Protein AF-X1BC36-F1 (afdb_monomer_lite)

pLDDT: mean 92.98, std 6.71, range [59.56, 97.62]

Secondary structure (DSSP, 8-state):
-HHHHHHHHHHHHHHHHTTSTT--EEEEEEE-TTSS-EEEEEEET--TT-----GGGHHHHHHHHHHHHS--

Sequence (72 aa):
MKEKHYQSILNQLVSNISKKKYIYGAVFYISSGNGNIELISASGNMKEDSQYYIASINKLFVSSITLLTIPN

Organism: NCBI:txid412755

Structure (mmCIF, N/CA/C/O backbone):
data_AF-X1BC36-F1
#
_entry.id   AF-X1BC36-F1
#
loop_
_atom_site.group_PDB
_atom_site.id
_atom_site.type_symbol
_atom_site.label_atom_id
_atom_site.label_alt_id
_atom_site.label_comp_id
_atom_site.label_asym_id
_atom_site.label_entity_id
_atom_site.label_seq_id
_atom_site.pdbx_PDB_ins_code
_atom_site.Cartn_x
_atom_site.Cartn_y
_atom_site.Cartn_z
_atom_site.occupancy
_atom_site.B_iso_or_equiv
_atom_site.auth_seq_id
_atom_site.auth_comp_id
_atom_site.auth_asym_id
_atom_site.auth_atom_id
_atom_site.pdbx_PDB_model_num
ATOM 1 N N . MET A 1 1 ? 18.204 -6.800 10.479 1.00 59.56 1 MET A N 1
ATOM 2 C CA . MET A 1 1 ? 17.582 -6.040 11.596 1.00 59.56 1 MET A CA 1
ATOM 3 C C . MET A 1 1 ? 16.769 -4.834 11.114 1.00 59.56 1 MET A C 1
ATOM 5 O O . MET A 1 1 ? 15.687 -4.626 11.643 1.00 59.56 1 MET A O 1
ATOM 9 N N . LYS A 1 2 ? 17.232 -4.082 10.097 1.00 73.44 2 LYS A N 1
ATOM 10 C CA . LYS A 1 2 ? 16.514 -2.917 9.540 1.00 73.44 2 LYS A CA 1
ATOM 11 C C . LYS A 1 2 ? 15.165 -3.258 8.886 1.00 73.44 2 LYS A C 1
ATOM 13 O O . LYS A 1 2 ? 14.186 -2.587 9.169 1.00 73.44 2 LYS A O 1
ATOM 18 N N . GLU A 1 3 ? 15.079 -4.336 8.106 1.00 77.62 3 GLU A N 1
ATOM 19 C CA . GLU A 1 3 ? 13.817 -4.717 7.441 1.00 77.62 3 GLU A CA 1
ATOM 20 C C . GLU A 1 3 ? 12.689 -5.049 8.413 1.00 77.62 3 GLU A C 1
ATOM 22 O O . GLU A 1 3 ? 11.593 -4.530 8.267 1.00 77.62 3 GLU A O 1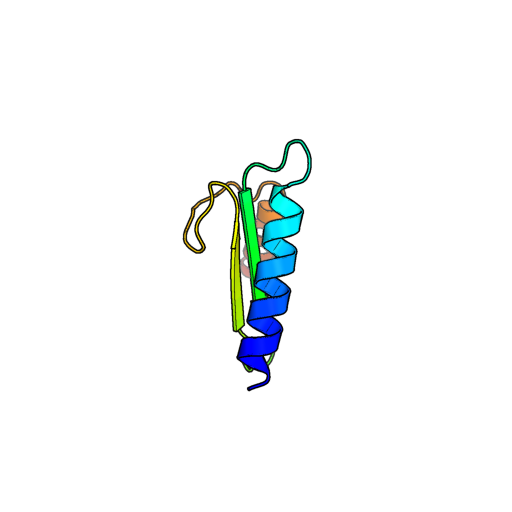
ATOM 27 N N . LYS A 1 4 ? 12.966 -5.817 9.475 1.00 84.62 4 LYS A N 1
ATOM 28 C CA . LYS A 1 4 ? 11.974 -6.090 10.531 1.00 84.62 4 LYS A CA 1
ATOM 29 C C . LYS A 1 4 ? 11.453 -4.805 11.186 1.00 84.62 4 LYS A C 1
ATOM 31 O O . LYS A 1 4 ? 10.288 -4.740 11.568 1.00 84.62 4 LYS A O 1
ATOM 36 N N . HIS A 1 5 ? 12.305 -3.785 11.311 1.00 89.81 5 HIS A N 1
ATOM 37 C CA . HIS A 1 5 ? 11.898 -2.483 11.830 1.00 89.81 5 HIS A CA 1
ATOM 38 C C . HIS A 1 5 ? 10.989 -1.740 10.838 1.00 89.81 5 HIS A C 1
ATOM 40 O O . HIS A 1 5 ? 9.922 -1.281 11.236 1.00 89.81 5 HIS A O 1
ATOM 46 N N . TYR A 1 6 ? 11.346 -1.698 9.550 1.00 92.88 6 TYR A N 1
ATOM 47 C CA . TYR A 1 6 ? 10.502 -1.097 8.511 1.00 92.88 6 TYR A CA 1
ATOM 48 C C . TYR A 1 6 ? 9.171 -1.832 8.324 1.00 92.88 6 TYR A C 1
ATOM 50 O O . TYR A 1 6 ? 8.137 -1.183 8.201 1.00 92.88 6 TYR A O 1
ATOM 58 N N . GLN A 1 7 ? 9.171 -3.163 8.399 1.00 95.69 7 GLN A N 1
ATOM 59 C CA . GLN A 1 7 ? 7.954 -3.971 8.378 1.00 95.69 7 GLN A CA 1
ATOM 60 C C . GLN A 1 7 ? 7.047 -3.640 9.568 1.00 95.69 7 GLN A C 1
ATOM 62 O O . GLN A 1 7 ? 5.841 -3.499 9.404 1.00 95.69 7 GLN A O 1
ATOM 67 N N . SER A 1 8 ? 7.613 -3.476 10.768 1.00 95.88 8 SER A N 1
ATOM 68 C CA . SER A 1 8 ? 6.841 -3.081 11.953 1.00 95.88 8 SER A CA 1
ATOM 69 C C . SER A 1 8 ? 6.203 -1.698 11.781 1.00 95.88 8 SER A C 1
ATOM 71 O O . SER A 1 8 ? 5.017 -1.526 12.068 1.00 95.88 8 SER A O 1
ATOM 73 N N . ILE A 1 9 ? 6.954 -0.733 11.235 1.00 95.81 9 ILE A N 1
ATOM 74 C CA . ILE A 1 9 ? 6.434 0.603 10.907 1.00 95.81 9 ILE A CA 1
ATOM 75 C C . ILE A 1 9 ? 5.298 0.501 9.884 1.00 95.81 9 ILE A C 1
ATOM 77 O O . ILE A 1 9 ? 4.246 1.109 10.079 1.00 95.81 9 ILE A O 1
ATOM 81 N N . LEU A 1 10 ? 5.483 -0.288 8.822 1.00 96.81 10 LEU A N 1
ATOM 82 C CA . LEU A 1 10 ? 4.465 -0.490 7.795 1.00 96.81 10 LEU A CA 1
ATOM 83 C C . LEU A 1 10 ? 3.197 -1.118 8.390 1.00 96.81 10 LEU A C 1
ATOM 85 O O . LEU A 1 10 ? 2.108 -0.585 8.200 1.00 96.81 10 LEU A O 1
ATOM 89 N N . ASN A 1 11 ? 3.335 -2.177 9.188 1.00 97.06 11 ASN A N 1
ATOM 90 C CA . ASN A 1 11 ? 2.212 -2.835 9.858 1.00 97.06 11 ASN A CA 1
ATOM 91 C C . ASN A 1 11 ? 1.430 -1.862 10.752 1.00 97.06 11 ASN A C 1
ATOM 93 O O . ASN A 1 11 ? 0.198 -1.834 10.717 1.00 97.06 11 ASN A O 1
ATOM 97 N N . GLN A 1 12 ? 2.126 -1.026 11.531 1.00 97.19 12 GLN A N 1
ATOM 98 C CA . GLN A 1 12 ? 1.481 -0.000 12.354 1.00 97.19 12 GLN A CA 1
ATOM 99 C C . GLN A 1 12 ? 0.755 1.047 11.501 1.00 97.19 12 GLN A C 1
ATOM 101 O O . GLN A 1 12 ? -0.368 1.436 11.828 1.00 97.19 12 GLN A O 1
ATOM 106 N N . LEU A 1 13 ? 1.365 1.485 10.398 1.00 96.69 13 LEU A N 1
ATOM 107 C CA . LEU A 1 13 ? 0.773 2.453 9.480 1.00 96.69 13 LEU A CA 1
ATOM 108 C C . LEU A 1 13 ? -0.524 1.915 8.860 1.00 96.69 13 LEU A C 1
ATOM 110 O O . LEU A 1 13 ? -1.564 2.570 8.962 1.00 96.69 13 LEU A O 1
ATOM 114 N N . VAL A 1 14 ? -0.487 0.719 8.268 1.00 96.69 14 VAL A N 1
ATOM 115 C CA . VAL A 1 14 ? -1.650 0.112 7.598 1.00 96.69 14 VAL A CA 1
ATOM 116 C C . VAL A 1 14 ? -2.757 -0.204 8.608 1.00 96.69 14 VAL A C 1
ATOM 118 O O . VAL A 1 14 ? -3.929 0.081 8.346 1.00 96.69 14 VAL A O 1
ATOM 121 N N . SER A 1 15 ? -2.395 -0.667 9.811 1.00 96.38 15 SER A N 1
ATOM 122 C CA . SER A 1 15 ? -3.343 -0.872 10.917 1.00 96.38 15 SER A CA 1
ATOM 123 C C . SER A 1 15 ? -4.046 0.417 11.349 1.00 96.38 15 SER A C 1
ATOM 125 O O . SER A 1 15 ? -5.238 0.413 11.657 1.00 96.38 15 SER A O 1
ATOM 127 N N . ASN A 1 16 ? -3.341 1.549 11.364 1.00 96.12 16 ASN A N 1
ATOM 128 C CA . ASN A 1 16 ? -3.941 2.830 11.727 1.00 96.12 16 ASN A CA 1
ATOM 129 C C . ASN A 1 16 ? -4.847 3.389 10.622 1.00 96.12 16 ASN A C 1
ATOM 131 O O . ASN A 1 16 ? -5.846 4.041 10.924 1.00 96.12 16 ASN A O 1
ATOM 135 N N . ILE A 1 17 ? -4.544 3.112 9.352 1.00 94.38 17 ILE A N 1
ATOM 136 C CA . ILE A 1 17 ? -5.370 3.539 8.215 1.00 94.38 17 ILE A CA 1
ATOM 137 C C . ILE A 1 17 ? -6.737 2.849 8.236 1.00 94.38 17 ILE A C 1
ATOM 139 O O . ILE A 1 17 ? -7.749 3.529 8.072 1.00 94.38 17 ILE A O 1
ATOM 143 N N . SER A 1 18 ? -6.795 1.546 8.526 1.00 92.31 18 SER A N 1
ATOM 144 C CA . SER A 1 18 ? -8.065 0.805 8.601 1.00 92.31 18 SER A CA 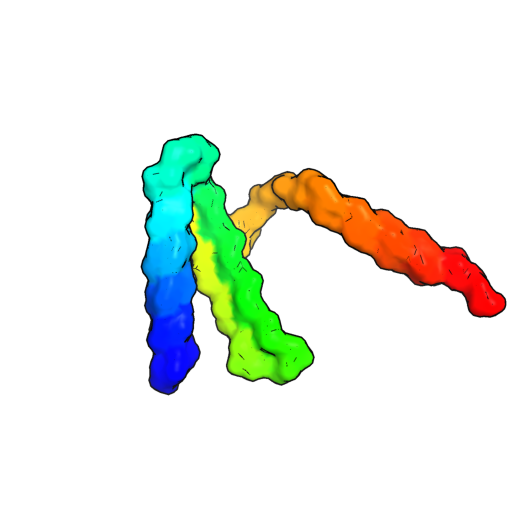1
ATOM 145 C C . SER A 1 18 ? -8.961 1.211 9.780 1.00 92.31 18 SER A C 1
ATOM 147 O O . SER A 1 18 ? -10.097 0.765 9.866 1.00 92.31 18 SER A O 1
ATOM 149 N N . LYS A 1 19 ? -8.474 2.038 10.716 1.00 93.56 19 LY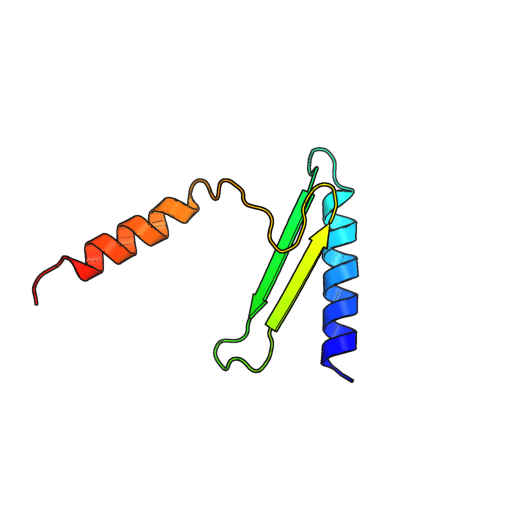S A N 1
ATOM 150 C CA . LYS A 1 19 ? -9.293 2.598 11.809 1.00 93.56 19 LYS A CA 1
ATOM 151 C C . LYS A 1 19 ? -10.050 3.860 11.386 1.00 93.56 19 LYS A C 1
ATOM 153 O O . LYS A 1 19 ? -10.907 4.335 12.129 1.00 93.56 19 LYS A O 1
ATOM 158 N N . LYS A 1 20 ? -9.726 4.446 10.226 1.00 94.81 20 LYS A N 1
ATOM 159 C CA . LYS A 1 20 ? -10.419 5.636 9.719 1.00 94.81 20 LYS A CA 1
ATOM 160 C C . LYS A 1 20 ? -11.825 5.272 9.246 1.00 94.81 20 LYS A C 1
ATOM 162 O O . LYS A 1 20 ? -12.054 4.215 8.662 1.00 94.81 20 LYS A O 1
ATOM 167 N N . LYS A 1 21 ? -12.771 6.192 9.459 1.00 91.19 21 LYS A N 1
ATOM 168 C CA . LYS A 1 21 ? -14.167 6.028 9.036 1.00 91.19 21 LYS A CA 1
ATOM 169 C C . LYS A 1 21 ? -14.230 5.737 7.528 1.00 91.19 21 LYS A C 1
ATOM 171 O O . LYS A 1 21 ? -13.616 6.458 6.747 1.00 91.19 21 LYS A O 1
ATOM 176 N N . TYR A 1 22 ? -14.984 4.702 7.154 1.00 94.62 22 TYR A N 1
ATOM 177 C CA . TYR A 1 22 ? -15.196 4.229 5.775 1.00 94.62 22 TYR A CA 1
ATOM 178 C C . TYR A 1 22 ? -14.002 3.552 5.079 1.00 94.62 22 TYR A C 1
ATOM 180 O O . TYR A 1 22 ? -14.095 3.257 3.889 1.00 94.62 22 TYR A O 1
ATOM 188 N N . ILE A 1 23 ? -12.912 3.248 5.791 1.00 95.19 23 ILE A N 1
ATOM 189 C CA . ILE A 1 23 ? -11.844 2.382 5.274 1.00 95.19 23 ILE A CA 1
ATOM 190 C C . ILE A 1 23 ? -11.989 1.002 5.917 1.00 95.19 23 ILE A C 1
ATOM 192 O O . ILE A 1 23 ? -11.627 0.812 7.072 1.00 95.19 23 ILE A O 1
ATOM 196 N N . TYR A 1 24 ? -12.533 0.040 5.170 1.00 94.44 24 TYR A N 1
ATOM 197 C CA . TYR A 1 24 ? -12.793 -1.321 5.669 1.00 94.44 24 TYR A CA 1
ATOM 198 C C . TYR A 1 24 ? -11.583 -2.250 5.556 1.00 94.44 24 TYR A C 1
ATOM 200 O O . TYR A 1 24 ? -11.461 -3.206 6.321 1.00 94.44 24 TYR A O 1
ATOM 208 N N . GLY A 1 25 ? -10.673 -1.940 4.635 1.00 95.19 25 GLY A N 1
ATOM 209 C CA . GLY A 1 25 ? -9.435 -2.667 4.440 1.00 95.19 25 GLY A CA 1
ATOM 210 C C . GLY A 1 25 ? -8.439 -1.855 3.625 1.00 95.19 25 GLY A C 1
ATOM 211 O O . GLY A 1 25 ? -8.812 -0.920 2.914 1.00 95.19 25 GLY A O 1
ATOM 212 N N . ALA A 1 26 ? -7.164 -2.177 3.794 1.00 95.88 26 ALA A N 1
ATOM 213 C CA . ALA A 1 26 ? -6.067 -1.530 3.093 1.00 95.88 26 ALA A CA 1
ATOM 214 C C . ALA A 1 26 ? -4.932 -2.531 2.889 1.00 95.88 26 ALA A C 1
ATOM 216 O O . ALA A 1 26 ? -4.649 -3.322 3.786 1.00 95.88 26 ALA A O 1
ATOM 217 N N . VAL A 1 27 ? -4.271 -2.452 1.735 1.00 96.81 27 VAL A N 1
ATOM 218 C CA . VAL A 1 27 ? -3.045 -3.194 1.420 1.00 96.81 27 VAL A CA 1
ATOM 219 C C . VAL A 1 27 ? -2.013 -2.189 0.929 1.00 96.81 27 VAL A C 1
ATOM 221 O O . VAL A 1 27 ? -2.321 -1.345 0.087 1.00 96.81 27 VAL A O 1
ATOM 224 N N . PHE A 1 28 ? -0.808 -2.242 1.487 1.00 96.31 28 PHE A N 1
ATOM 225 C CA . PHE A 1 28 ? 0.323 -1.421 1.068 1.00 96.31 28 PHE A CA 1
ATOM 226 C C . PHE A 1 28 ? 1.454 -2.337 0.625 1.00 96.31 28 PHE A C 1
ATOM 228 O O . PHE A 1 28 ? 1.842 -3.235 1.366 1.00 96.31 28 PHE A O 1
ATOM 235 N N . TYR A 1 29 ? 1.994 -2.056 -0.558 1.00 95.06 29 TYR A N 1
ATOM 236 C CA . TYR A 1 29 ? 3.182 -2.695 -1.106 1.00 95.06 29 TYR A CA 1
ATOM 237 C C . TYR A 1 29 ? 4.237 -1.619 -1.371 1.00 95.06 29 TYR A C 1
ATOM 239 O O . TYR A 1 29 ? 3.960 -0.625 -2.046 1.00 95.06 29 TYR A O 1
ATOM 247 N N . ILE A 1 30 ? 5.426 -1.787 -0.798 1.00 94.06 30 ILE A N 1
ATOM 248 C CA . ILE A 1 30 ? 6.549 -0.857 -0.910 1.00 94.06 30 ILE A CA 1
ATOM 249 C C . ILE A 1 30 ? 7.736 -1.623 -1.473 1.00 94.06 30 ILE A C 1
ATOM 251 O O . ILE A 1 30 ? 8.243 -2.543 -0.835 1.00 94.06 30 ILE A O 1
ATOM 255 N N . SER A 1 31 ? 8.209 -1.183 -2.635 1.00 93.62 31 SER A N 1
ATOM 256 C CA . SER A 1 31 ? 9.400 -1.726 -3.279 1.00 93.62 31 SER A CA 1
ATOM 257 C C . SER A 1 31 ? 10.389 -0.624 -3.642 1.00 93.62 31 SER A C 1
ATOM 259 O O . SER A 1 31 ? 9.983 0.446 -4.104 1.00 93.62 31 SER A O 1
ATOM 261 N N . SER A 1 32 ? 11.688 -0.882 -3.500 1.00 91.56 32 SER A N 1
ATOM 262 C CA . SER A 1 32 ? 12.723 -0.009 -4.064 1.00 91.56 32 SER A CA 1
ATOM 263 C C . SER A 1 32 ? 13.065 -0.409 -5.503 1.00 91.56 32 SER A C 1
ATOM 265 O O . SER A 1 32 ? 13.039 -1.583 -5.860 1.00 91.56 32 SER A O 1
ATOM 267 N N . GLY A 1 33 ? 13.459 0.558 -6.341 1.00 89.88 33 GLY A N 1
ATOM 268 C CA . GLY A 1 33 ? 13.828 0.298 -7.744 1.00 89.88 33 GLY A CA 1
ATOM 269 C C . GLY A 1 33 ? 15.063 -0.596 -7.936 1.00 89.88 33 GLY A C 1
ATOM 270 O O . GLY A 1 33 ? 15.306 -1.068 -9.039 1.00 89.88 33 GLY A O 1
ATOM 271 N N . ASN A 1 34 ? 15.833 -0.842 -6.871 1.00 89.56 34 ASN A N 1
ATOM 272 C CA . ASN A 1 34 ? 16.959 -1.781 -6.850 1.00 89.56 34 ASN A CA 1
ATOM 273 C C . ASN A 1 34 ? 16.619 -3.134 -6.193 1.00 89.56 34 ASN A C 1
ATOM 275 O O . ASN A 1 34 ? 17.530 -3.923 -5.974 1.00 89.56 34 ASN A O 1
ATOM 279 N N . GLY A 1 35 ? 15.355 -3.386 -5.830 1.00 79.94 35 GLY A N 1
ATOM 280 C CA . GLY A 1 35 ? 14.888 -4.661 -5.267 1.00 79.94 35 GLY A CA 1
ATOM 281 C C . GLY A 1 35 ? 15.338 -4.972 -3.834 1.00 79.94 35 GLY A C 1
ATOM 282 O O . GLY A 1 35 ? 14.965 -6.000 -3.288 1.00 79.94 35 GLY A O 1
ATOM 283 N N . ASN A 1 36 ? 16.117 -4.094 -3.197 1.00 84.12 36 ASN A N 1
ATOM 284 C CA . ASN A 1 36 ? 16.654 -4.321 -1.849 1.00 84.12 36 ASN A CA 1
ATOM 285 C C . ASN A 1 36 ? 15.627 -4.136 -0.724 1.00 84.12 36 ASN A C 1
ATOM 287 O O . ASN A 1 36 ? 15.933 -4.417 0.429 1.00 84.12 36 ASN A O 1
ATOM 291 N N . ILE A 1 37 ? 14.464 -3.563 -1.026 1.00 85.25 37 ILE A N 1
ATOM 292 C CA . ILE A 1 37 ? 13.365 -3.397 -0.081 1.00 85.25 37 ILE A CA 1
ATOM 293 C C . ILE A 1 37 ? 12.117 -3.904 -0.777 1.00 85.25 37 ILE A C 1
ATOM 295 O O . ILE A 1 37 ? 11.759 -3.381 -1.831 1.00 85.25 37 ILE A O 1
ATOM 299 N N . GLU A 1 38 ? 11.456 -4.867 -0.149 1.00 92.94 38 GLU A N 1
ATOM 300 C CA . GLU A 1 38 ? 10.155 -5.385 -0.545 1.00 92.94 38 GLU A CA 1
ATOM 301 C C . GLU A 1 38 ? 9.352 -5.633 0.732 1.00 92.94 38 GLU A C 1
ATOM 303 O O . GLU A 1 38 ? 9.706 -6.472 1.559 1.00 92.94 38 GLU A O 1
ATOM 308 N N . LEU A 1 39 ? 8.325 -4.820 0.951 1.00 95.50 39 LEU A N 1
ATOM 309 C CA . LEU A 1 39 ? 7.50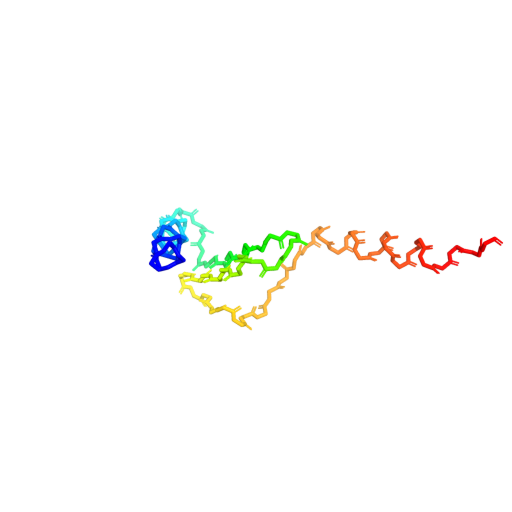2 -4.867 2.153 1.00 95.50 39 LEU A CA 1
ATOM 310 C C . LEU A 1 39 ? 6.039 -4.837 1.737 1.00 95.50 39 LEU A C 1
ATOM 312 O O . LEU A 1 39 ? 5.621 -3.957 0.982 1.00 95.50 39 LEU A O 1
ATOM 316 N N . ILE A 1 40 ? 5.253 -5.762 2.272 1.00 96.81 40 ILE A N 1
ATOM 317 C CA . ILE A 1 40 ? 3.807 -5.811 2.081 1.00 96.81 40 ILE A CA 1
ATOM 318 C C . ILE A 1 40 ? 3.120 -5.855 3.441 1.00 96.81 40 ILE A C 1
ATOM 320 O O . ILE A 1 40 ? 3.660 -6.393 4.406 1.00 96.81 40 ILE A O 1
ATOM 324 N N . SER A 1 41 ? 1.965 -5.212 3.557 1.00 97.62 41 SER A N 1
ATOM 325 C CA . SER A 1 41 ? 1.142 -5.288 4.759 1.00 97.62 41 SER A CA 1
ATOM 326 C C . SER A 1 41 ? -0.315 -5.027 4.419 1.00 97.62 41 SER A C 1
ATOM 328 O O . SER A 1 41 ? -0.627 -4.147 3.610 1.00 97.62 41 SER A O 1
ATOM 330 N N . ALA A 1 42 ? -1.206 -5.771 5.065 1.00 97.50 42 ALA A N 1
ATOM 331 C CA . ALA A 1 42 ? -2.646 -5.644 4.921 1.00 97.50 42 ALA A CA 1
ATOM 332 C C . ALA A 1 42 ? -3.321 -5.424 6.284 1.00 97.50 42 ALA A C 1
ATOM 334 O O . ALA A 1 42 ? -2.826 -5.865 7.321 1.00 97.50 42 ALA A O 1
ATOM 335 N N . SER A 1 43 ? -4.464 -4.737 6.291 1.00 97.25 43 SER A N 1
ATOM 336 C CA . SER A 1 43 ? -5.297 -4.552 7.484 1.00 97.25 43 SER A CA 1
ATOM 337 C C . SER A 1 43 ? -6.783 -4.512 7.134 1.00 97.25 43 SER A C 1
ATOM 339 O O . SER A 1 43 ? -7.168 -4.292 5.983 1.00 97.25 43 SER A O 1
ATOM 341 N N . GLY A 1 44 ? -7.622 -4.672 8.157 1.00 94.75 44 GLY A N 1
ATOM 342 C CA . GLY A 1 44 ? -9.074 -4.713 8.036 1.00 94.75 44 GLY A CA 1
ATOM 343 C C . GLY A 1 44 ? -9.547 -6.047 7.467 1.00 94.75 44 GLY A C 1
ATOM 344 O O . GLY A 1 44 ? -9.114 -7.103 7.919 1.00 94.75 44 GLY A O 1
ATOM 345 N N . ASN A 1 45 ? -10.443 -6.003 6.484 1.00 94.94 45 ASN A N 1
ATOM 346 C CA . ASN A 1 45 ? -10.979 -7.197 5.826 1.00 94.94 45 ASN A CA 1
ATOM 347 C C . ASN A 1 45 ? -10.140 -7.697 4.634 1.00 94.94 45 ASN A C 1
ATOM 349 O O . ASN A 1 45 ? -10.578 -8.605 3.929 1.00 94.94 45 ASN A O 1
ATOM 353 N N . MET A 1 46 ? -8.967 -7.107 4.389 1.00 96.25 46 MET A N 1
ATOM 354 C CA . MET A 1 46 ? -8.081 -7.481 3.287 1.00 96.25 46 MET A CA 1
ATOM 355 C C . MET A 1 46 ? -6.892 -8.309 3.771 1.00 96.25 46 MET A C 1
ATOM 357 O O . MET A 1 46 ? -6.396 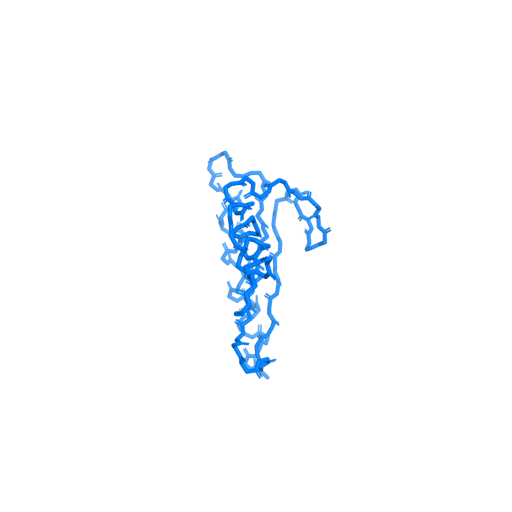-8.134 4.883 1.00 96.25 46 MET A O 1
ATOM 361 N N . LYS A 1 47 ? -6.424 -9.188 2.890 1.00 96.75 47 LYS A N 1
ATOM 362 C CA . LYS A 1 47 ? -5.161 -9.925 2.982 1.00 96.75 47 LYS A CA 1
ATOM 363 C C . LYS A 1 47 ? -4.190 -9.397 1.928 1.00 96.75 47 LYS A C 1
ATOM 365 O O . LYS A 1 47 ? -4.608 -8.739 0.978 1.00 96.75 47 LYS A O 1
ATOM 370 N N . GLU A 1 48 ? -2.913 -9.713 2.087 1.00 96.38 48 GLU A N 1
ATOM 371 C CA . GLU A 1 48 ? -1.839 -9.298 1.173 1.00 96.38 48 GLU A CA 1
ATOM 372 C C . GLU A 1 48 ? -2.083 -9.747 -0.279 1.00 96.38 48 GLU A C 1
ATOM 374 O O . GLU A 1 48 ? -1.730 -9.036 -1.213 1.00 96.38 48 GLU A O 1
ATOM 379 N N . ASP A 1 49 ? -2.766 -10.877 -0.466 1.00 95.94 49 ASP A N 1
ATOM 380 C CA . ASP A 1 49 ? -3.108 -11.497 -1.750 1.00 95.94 49 ASP A CA 1
ATOM 381 C C . ASP A 1 49 ? -4.552 -11.218 -2.214 1.00 95.94 49 ASP A C 1
ATOM 383 O O . ASP A 1 49 ? -5.026 -11.796 -3.195 1.00 95.94 49 ASP A O 1
ATOM 387 N N . SER A 1 50 ? -5.291 -10.351 -1.514 1.00 95.88 50 SER A N 1
ATOM 388 C CA . SER A 1 50 ? -6.682 -10.053 -1.868 1.00 95.88 50 SER A CA 1
ATOM 389 C C . SER A 1 50 ? -6.787 -9.348 -3.217 1.00 95.88 50 SER A C 1
ATOM 391 O O . SER A 1 50 ? -6.071 -8.390 -3.490 1.00 95.88 50 SER A O 1
ATOM 393 N N . GLN A 1 51 ? -7.748 -9.768 -4.039 1.00 95.12 51 GLN A N 1
ATOM 394 C CA . GLN A 1 51 ? -8.084 -9.083 -5.287 1.00 95.12 51 GLN A CA 1
ATOM 395 C C . GLN A 1 51 ? -9.018 -7.896 -5.015 1.00 95.12 51 GLN A C 1
ATOM 397 O O . GLN A 1 51 ? -9.974 -8.010 -4.247 1.00 95.12 51 GLN A O 1
ATOM 402 N N . TYR A 1 52 ? -8.759 -6.754 -5.655 1.00 93.12 52 TYR A N 1
ATOM 403 C CA . TYR A 1 52 ? -9.565 -5.540 -5.512 1.00 93.12 52 TYR A CA 1
ATOM 404 C C . TYR A 1 52 ? -9.591 -4.716 -6.801 1.00 93.12 52 TYR A C 1
ATOM 406 O O . TYR A 1 52 ? -8.670 -4.757 -7.616 1.00 93.12 52 TYR A O 1
ATOM 414 N N . TYR A 1 53 ? -10.658 -3.936 -6.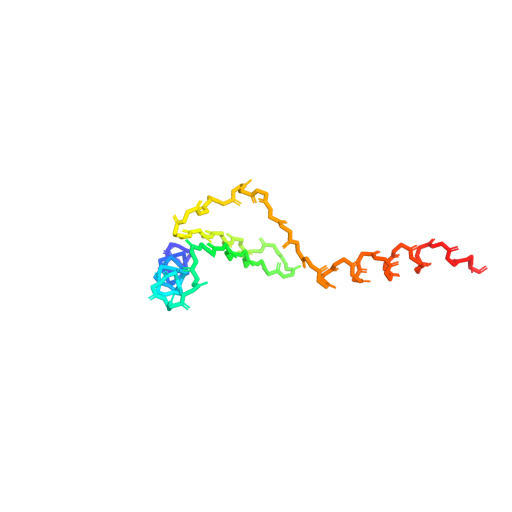983 1.00 93.38 53 TYR A N 1
ATOM 415 C CA . TYR A 1 53 ? -10.767 -3.011 -8.107 1.00 93.38 53 TYR A CA 1
ATOM 416 C C . TYR A 1 53 ? -9.807 -1.830 -7.929 1.00 93.38 53 TYR A C 1
ATOM 418 O O . TYR A 1 53 ? -9.897 -1.082 -6.959 1.00 93.38 53 TYR A O 1
ATOM 426 N N . ILE A 1 54 ? -8.926 -1.625 -8.908 1.00 93.44 54 ILE A N 1
ATOM 427 C CA . ILE A 1 54 ? -7.899 -0.568 -8.890 1.00 93.44 54 ILE A CA 1
ATOM 428 C C . ILE A 1 54 ? -8.363 0.761 -9.526 1.00 93.44 54 ILE A C 1
ATOM 430 O O . ILE A 1 54 ? -7.614 1.738 -9.580 1.00 93.44 54 ILE A O 1
ATOM 434 N N . ALA A 1 55 ? -9.613 0.812 -9.999 1.00 95.31 55 ALA A N 1
ATOM 435 C CA . ALA A 1 55 ? -10.271 1.989 -10.568 1.00 95.31 55 ALA A CA 1
ATOM 436 C C . ALA A 1 55 ? -9.402 2.739 -11.602 1.00 95.31 55 ALA A C 1
ATOM 438 O O . ALA A 1 55 ? -9.025 2.179 -12.630 1.00 95.31 55 ALA A O 1
ATOM 439 N N . SER A 1 56 ? -9.081 4.015 -11.356 1.00 97.12 56 SER A N 1
ATOM 440 C CA . SER A 1 56 ? -8.352 4.858 -12.317 1.00 97.12 56 SER A CA 1
ATOM 441 C C . SER A 1 56 ? -6.915 4.405 -12.597 1.00 97.12 56 SER A C 1
ATOM 443 O O . SER A 1 56 ? -6.346 4.874 -13.581 1.00 97.12 56 SER A O 1
ATOM 445 N N . ILE A 1 57 ? -6.343 3.478 -11.818 1.00 95.94 57 ILE A N 1
ATOM 446 C CA . ILE A 1 57 ? -5.031 2.884 -12.126 1.00 95.94 57 ILE A CA 1
ATOM 447 C C . ILE A 1 57 ? -5.067 2.160 -13.484 1.00 95.94 57 ILE A C 1
ATOM 449 O O . ILE A 1 57 ? -4.065 2.166 -14.195 1.00 95.94 57 ILE A O 1
ATOM 453 N N . ASN A 1 58 ? -6.233 1.660 -13.921 1.00 96.12 58 ASN A N 1
ATOM 454 C CA . ASN A 1 58 ? -6.417 1.075 -15.256 1.00 96.12 58 ASN A CA 1
ATOM 455 C C . ASN A 1 58 ? -5.924 1.989 -16.391 1.00 96.12 58 ASN A C 1
ATOM 457 O O . ASN A 1 58 ? -5.469 1.494 -17.418 1.00 96.12 58 ASN A O 1
ATOM 461 N N . LYS A 1 59 ? -5.962 3.317 -16.211 1.00 97.00 59 LYS A N 1
ATOM 462 C CA . LYS A 1 59 ? -5.471 4.276 -17.213 1.00 97.00 59 LYS A CA 1
ATOM 463 C C . LYS A 1 59 ? -3.977 4.112 -17.486 1.00 97.00 59 LYS A C 1
ATOM 465 O O . LYS A 1 59 ? -3.571 4.253 -18.631 1.00 97.00 59 LYS A O 1
ATOM 470 N N . LEU A 1 60 ? -3.171 3.783 -16.471 1.00 97.25 60 LEU A N 1
ATOM 471 C CA . LEU A 1 60 ? -1.737 3.550 -16.655 1.00 97.25 60 LEU A CA 1
ATOM 472 C C . LEU A 1 60 ? -1.495 2.328 -17.544 1.00 97.25 60 LEU A C 1
ATOM 474 O O . LEU A 1 60 ? -0.727 2.421 -18.494 1.00 97.25 60 LEU A O 1
ATOM 478 N N . PHE A 1 61 ? -2.214 1.229 -17.300 1.00 95.50 61 PHE A N 1
ATOM 479 C CA . PHE A 1 61 ? -2.130 0.028 -18.135 1.00 95.50 61 PHE A CA 1
ATOM 480 C C . PHE A 1 61 ? -2.544 0.303 -19.581 1.00 95.50 61 PHE A C 1
ATOM 482 O O . PHE A 1 61 ? -1.829 -0.084 -20.500 1.00 95.50 61 PHE A O 1
ATOM 489 N N . VAL A 1 62 ? -3.659 1.010 -19.792 1.00 96.38 62 VAL A N 1
ATOM 490 C CA . VAL A 1 62 ? -4.115 1.381 -21.141 1.00 96.38 62 VAL A CA 1
ATOM 491 C C . VAL A 1 62 ? -3.070 2.239 -21.857 1.00 96.38 62 VAL A C 1
ATOM 493 O O . VAL A 1 62 ? -2.747 1.959 -23.010 1.00 96.38 62 VAL A O 1
ATOM 496 N N . SER A 1 63 ? -2.485 3.232 -21.180 1.00 97.50 63 SER A N 1
ATOM 497 C CA . SER A 1 63 ? -1.403 4.049 -21.743 1.00 97.50 63 SER A CA 1
ATOM 498 C C . SER A 1 63 ? -0.166 3.221 -22.092 1.00 97.50 63 SER A C 1
ATOM 500 O O . SER A 1 63 ? 0.388 3.389 -23.175 1.00 97.50 63 SER A O 1
ATOM 502 N N . SER A 1 64 ? 0.258 2.301 -21.220 1.00 96.94 64 SER A N 1
ATOM 503 C CA . SER A 1 64 ? 1.394 1.412 -21.489 1.00 96.94 64 SER A CA 1
ATOM 504 C C . SER A 1 64 ? 1.138 0.501 -22.688 1.00 96.94 64 SER A C 1
ATOM 506 O O . SER A 1 64 ? 2.002 0.381 -23.549 1.00 96.94 64 SER A O 1
ATOM 508 N N . ILE A 1 65 ? -0.055 -0.091 -22.787 1.00 96.38 65 ILE A N 1
ATOM 509 C CA . ILE A 1 65 ? -0.450 -0.906 -23.945 1.00 96.38 65 ILE A CA 1
ATOM 510 C C . ILE A 1 65 ? -0.445 -0.051 -25.213 1.00 96.38 65 ILE A C 1
ATOM 512 O O . ILE A 1 65 ? 0.089 -0.473 -26.230 1.00 96.38 65 ILE A O 1
ATOM 516 N N . THR A 1 66 ? -0.970 1.173 -25.136 1.00 96.88 66 THR A N 1
ATOM 517 C CA . THR A 1 66 ? -0.988 2.102 -26.272 1.00 96.88 66 THR A CA 1
ATOM 518 C C . THR A 1 66 ? 0.431 2.377 -26.762 1.00 96.88 66 THR A C 1
ATOM 520 O O . THR A 1 66 ? 0.705 2.199 -27.944 1.00 96.88 66 THR A O 1
ATOM 523 N N . LEU A 1 67 ? 1.351 2.723 -25.856 1.00 96.75 67 LEU A N 1
ATOM 524 C CA . LEU A 1 67 ? 2.761 2.958 -26.182 1.00 96.75 67 LEU A CA 1
ATOM 525 C C . LEU A 1 67 ? 3.419 1.737 -26.834 1.00 96.75 67 LEU A C 1
ATOM 527 O O . LEU A 1 67 ? 4.126 1.893 -27.822 1.00 96.75 67 LEU A O 1
ATOM 531 N N . LEU A 1 68 ? 3.150 0.530 -26.328 1.00 95.88 68 LEU A N 1
ATOM 532 C CA . LEU A 1 68 ? 3.680 -0.718 -26.892 1.00 95.88 68 LEU A CA 1
ATOM 533 C C . LEU A 1 68 ? 3.163 -1.014 -28.308 1.00 95.88 68 LEU A C 1
ATOM 535 O O . LEU A 1 68 ? 3.814 -1.742 -29.051 1.00 95.88 68 LEU A O 1
ATOM 539 N N . THR A 1 69 ? 1.994 -0.484 -28.674 1.00 93.19 69 THR A N 1
ATOM 540 C CA . THR A 1 69 ? 1.380 -0.700 -29.995 1.00 93.19 69 THR A CA 1
ATOM 541 C C . THR A 1 69 ? 1.754 0.350 -31.038 1.00 93.19 69 THR A C 1
ATOM 543 O O . THR A 1 69 ? 1.409 0.171 -32.205 1.00 93.19 69 THR A O 1
ATOM 546 N N . ILE A 1 70 ? 2.440 1.434 -30.655 1.00 92.88 70 ILE A N 1
ATOM 547 C CA . ILE A 1 70 ? 2.908 2.441 -31.615 1.00 92.88 70 ILE A CA 1
ATOM 548 C C . ILE A 1 70 ? 4.096 1.846 -32.391 1.00 92.88 70 ILE A C 1
ATOM 550 O O . ILE A 1 70 ? 5.090 1.472 -31.767 1.00 92.88 70 ILE A O 1
ATOM 554 N N . PRO A 1 71 ? 4.012 1.728 -33.730 1.00 82.94 71 PRO A N 1
ATOM 555 C CA . PRO A 1 71 ? 5.127 1.247 -34.534 1.00 82.94 71 PRO A CA 1
ATOM 556 C C . PRO A 1 71 ? 6.294 2.245 -34.508 1.00 82.94 71 PRO A C 1
ATOM 558 O O . PRO A 1 71 ? 6.064 3.455 -34.481 1.00 82.94 71 PRO A O 1
ATOM 561 N N . ASN A 1 72 ? 7.523 1.714 -34.506 1.00 70.94 72 ASN A N 1
ATOM 562 C CA . ASN A 1 72 ? 8.770 2.491 -34.575 1.00 70.94 72 ASN A CA 1
ATOM 563 C C . ASN A 1 72 ? 8.884 3.295 -35.874 1.00 70.94 72 ASN A C 1
ATOM 565 O O . ASN A 1 72 ? 8.559 2.723 -36.941 1.00 70.94 72 ASN A O 1
#

InterPro domains:
  IPR012338 Beta-lactamase/transpeptidase-like [SSF56601] (8-67)

Foldseek 3Di:
DVLVVVLVVVQVVQQVVCVDPPNQKDKDWDADPVRPHTYIYMDHPDDSPDDDDPPPVVVVVVVVVVVVPDDD

Radius of gyration: 16.13 Å; chains: 1; bounding box: 33×18×47 Å